Protein AF-A0A1S0TGG0-F1 (afdb_monomer_lite)

Foldseek 3Di:
DDDDPVPPDPPPVVVVCCVPPVQAFCPQVDPVCVVLCVLLVVLLVLLVVLLVVLVVVLCVPQVDPVSSVVCVVVDPPDLVVLSVVLVVLQVCCNTGHHSLCSSVCNVPVGCSSVVSVVVVLVVQPPPCDPVLVVDDDVCSSLVVQVVRDVVSVVVVCSVVVCVVVVVVCVVVVHSRD

Secondary structure (DSSP, 8-state):
----TT--S--HHHHHHHHHH---TTTT--GGGHHHHHHHHHHHHHHHHHHHHHHHHHHHHHSSHHHHHHHHHH-TT-SHHHHHHHHHHHHHHHHTS-HHHHHHHHHHH-THHHHHHHHHHHTT-TT--HHHHSS--SSHHHHHHHHH-HHHHHHHHHHHHHHHHHHHHHHTT-S--

pLDDT: mean 80.41, std 10.64, range [47.94, 95.25]

Organism: Loa loa (NCBI:txid7209)

Sequence (177 aa):
KGRSILYPIPSFYNHVQEKYWQVEPFGYWQLKKLPCFILATPAVFIVLYGSLFELTRLRTVHGSLFGVILGILQNASSTLPFMIHALVLTVLALMLYNVEVLTRILFSSSPFVYLVIAQYMDRRTPLVTLDDVQYPTFLPFFTNFSRSHWVHALLLCYLLGYFYIGTLLHANWLPFT

Structure (mmCIF, N/CA/C/O backbone):
data_AF-A0A1S0TGG0-F1
#
_entry.id   AF-A0A1S0TGG0-F1
#
loop_
_atom_site.group_PDB
_atom_site.id
_atom_site.type_symbol
_atom_site.label_atom_id
_atom_site.label_alt_id
_atom_site.label_comp_id
_atom_site.label_asym_id
_atom_site.label_entity_id
_atom_site.label_seq_id
_atom_site.pdbx_PDB_ins_code
_atom_site.Cartn_x
_atom_site.Cartn_y
_atom_site.Cartn_z
_atom_site.occupancy
_atom_site.B_iso_or_equiv
_atom_site.auth_seq_id
_atom_site.auth_comp_id
_atom_site.auth_asym_id
_atom_site.auth_atom_id
_atom_site.pdbx_PDB_model_num
ATOM 1 N N . LYS A 1 1 ? -11.821 16.466 34.477 1.00 47.94 1 LYS A N 1
ATOM 2 C CA . LYS A 1 1 ? -10.470 16.611 33.875 1.00 47.94 1 LYS A CA 1
ATOM 3 C C . LYS A 1 1 ? -10.529 17.797 32.909 1.00 47.94 1 LYS A C 1
ATOM 5 O O . LYS A 1 1 ? -11.495 17.878 32.165 1.00 47.94 1 LYS A O 1
ATOM 10 N N . GLY A 1 2 ? -9.636 18.772 33.098 1.00 51.41 2 GLY A N 1
ATOM 11 C CA . GLY A 1 2 ? -9.826 20.209 32.828 1.00 51.41 2 GLY A CA 1
ATOM 12 C C . GLY A 1 2 ? -10.179 20.640 31.401 1.00 51.41 2 GLY A C 1
ATOM 13 O O . GLY A 1 2 ? -9.710 20.059 30.427 1.00 51.41 2 GLY A O 1
ATOM 14 N N . ARG A 1 3 ? -10.983 21.709 31.311 1.00 51.41 3 ARG A N 1
ATOM 15 C CA . ARG A 1 3 ? -11.217 22.486 30.086 1.00 51.41 3 ARG A CA 1
ATOM 16 C C . ARG A 1 3 ? -9.900 23.146 29.665 1.00 51.41 3 ARG A C 1
ATOM 18 O O . ARG A 1 3 ? -9.413 24.035 30.355 1.00 51.41 3 ARG A O 1
ATOM 25 N N . SER A 1 4 ? -9.323 22.690 28.559 1.00 58.78 4 SER A N 1
ATOM 26 C CA . SER A 1 4 ? -8.251 23.397 27.854 1.00 58.78 4 SER A CA 1
ATOM 27 C C . SER A 1 4 ? -8.874 24.547 27.056 1.00 58.78 4 SER A C 1
ATOM 29 O O . SER A 1 4 ? -9.870 24.334 26.369 1.00 58.78 4 SER A O 1
ATOM 31 N N . ILE A 1 5 ? -8.292 25.748 27.133 1.00 59.81 5 ILE A N 1
ATOM 32 C CA . ILE A 1 5 ? -8.743 26.970 26.431 1.00 59.81 5 ILE A CA 1
ATOM 33 C C . ILE A 1 5 ? -8.872 26.766 24.903 1.00 59.81 5 ILE A C 1
ATOM 35 O O . ILE A 1 5 ? -9.626 27.478 24.250 1.00 59.81 5 ILE A O 1
ATOM 39 N N . LEU A 1 6 ? -8.202 25.755 24.340 1.00 62.47 6 LEU A N 1
ATOM 40 C CA . LEU A 1 6 ? -8.221 25.418 22.910 1.00 62.47 6 LEU A CA 1
ATOM 41 C C . LEU A 1 6 ? -9.390 24.511 22.476 1.00 62.47 6 LEU A C 1
ATOM 43 O O . LEU A 1 6 ? -9.618 24.364 21.279 1.00 62.47 6 LEU A O 1
ATOM 47 N N . TYR A 1 7 ? -10.139 23.911 23.410 1.00 59.06 7 TYR A N 1
ATOM 48 C CA . TYR A 1 7 ? -11.230 22.977 23.099 1.00 59.06 7 TYR A CA 1
ATOM 49 C C . TYR A 1 7 ? -12.518 23.377 23.840 1.00 59.06 7 TYR A C 1
ATOM 51 O O . TYR A 1 7 ? -12.777 22.883 24.940 1.00 59.06 7 TYR A O 1
ATOM 59 N N . PRO A 1 8 ? -13.345 24.270 23.258 1.00 63.69 8 PRO A N 1
ATOM 60 C CA . PRO A 1 8 ? -14.559 24.779 23.905 1.00 63.69 8 PRO A CA 1
ATOM 61 C C . PRO A 1 8 ? -15.648 23.710 24.103 1.00 63.69 8 PRO A C 1
ATOM 63 O O . PRO A 1 8 ? -16.553 23.898 24.916 1.00 63.69 8 PRO A O 1
ATOM 66 N N . ILE A 1 9 ? -15.552 22.572 23.408 1.00 65.62 9 ILE A N 1
ATOM 67 C CA . ILE A 1 9 ? -16.495 21.455 23.510 1.00 65.62 9 ILE A CA 1
ATOM 68 C C . ILE A 1 9 ? -15.845 20.329 24.334 1.00 65.62 9 ILE A C 1
ATOM 70 O O . ILE A 1 9 ? -14.727 19.917 24.014 1.00 65.62 9 ILE A O 1
ATOM 74 N N . PRO A 1 10 ? -16.504 19.801 25.386 1.00 67.19 10 PRO A N 1
ATOM 75 C CA . PRO A 1 10 ? -15.997 18.636 26.105 1.00 67.19 10 PRO A CA 1
ATOM 76 C C . PRO A 1 10 ? -15.84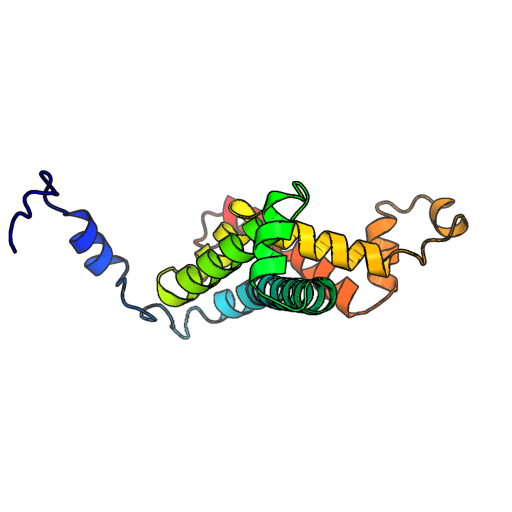2 17.441 25.151 1.00 67.19 10 PRO A C 1
ATOM 78 O O . PRO A 1 10 ? -16.791 17.048 24.474 1.00 67.19 10 PRO A O 1
ATOM 81 N N . SER A 1 11 ? -14.642 16.850 25.102 1.00 70.44 11 SER A N 1
ATOM 82 C CA . SER A 1 11 ? -14.369 15.657 24.289 1.00 70.44 11 SER A CA 1
ATOM 83 C C . SER A 1 11 ? -15.015 14.418 24.920 1.00 70.44 11 SER A C 1
ATOM 85 O O . SER A 1 11 ? -14.375 13.643 25.629 1.00 70.44 11 SER A O 1
ATOM 87 N N . PHE A 1 12 ? -16.312 14.233 24.669 1.00 77.94 12 PHE A N 1
ATOM 88 C CA . PHE A 1 12 ? -17.005 12.965 24.920 1.00 77.94 12 PHE A CA 1
ATOM 89 C C . PHE A 1 12 ? -16.458 11.850 24.025 1.00 77.94 12 PHE A C 1
ATOM 91 O O . PHE A 1 12 ? -16.471 10.682 24.406 1.00 77.94 12 PHE A O 1
ATOM 98 N N . TYR A 1 13 ? -15.941 12.225 22.853 1.00 75.19 13 TYR A N 1
ATOM 99 C CA . TYR A 1 13 ? -15.425 11.298 21.858 1.00 75.19 13 TYR A CA 1
ATOM 100 C C . TYR A 1 13 ? -14.263 10.462 22.399 1.00 75.19 13 TYR A C 1
ATOM 102 O O . TYR A 1 13 ? -14.308 9.246 22.266 1.00 75.19 13 TYR A O 1
ATOM 110 N N . ASN A 1 14 ? -13.313 11.062 23.128 1.00 75.19 14 ASN A N 1
ATOM 111 C CA . ASN A 1 14 ? -12.211 10.311 23.743 1.00 75.19 14 ASN A CA 1
ATOM 112 C C . ASN A 1 14 ? -12.710 9.226 24.711 1.00 75.19 14 ASN A C 1
ATOM 114 O O . ASN A 1 14 ? -12.190 8.116 24.707 1.00 75.19 14 ASN A O 1
ATOM 118 N N . HIS A 1 15 ? -13.741 9.519 25.511 1.00 80.62 15 HIS A N 1
ATOM 119 C CA . HIS A 1 15 ? -14.296 8.549 26.460 1.00 80.62 15 HIS A CA 1
ATOM 120 C C . HIS A 1 15 ? -15.026 7.397 25.753 1.00 80.62 15 HIS A C 1
ATOM 122 O O . HIS A 1 15 ? -14.901 6.239 26.144 1.00 80.62 15 HIS A O 1
ATOM 128 N N . VAL A 1 16 ? -15.773 7.704 24.689 1.00 80.69 16 VAL A N 1
ATOM 129 C CA . VAL A 1 16 ? -16.453 6.699 23.859 1.00 80.69 16 VAL A CA 1
ATOM 130 C C . VAL A 1 16 ? -15.427 5.835 23.114 1.00 80.69 16 VAL A C 1
ATOM 132 O O . VAL A 1 16 ? -15.561 4.614 23.076 1.00 80.69 16 VAL A O 1
ATOM 135 N N . GLN A 1 17 ? -14.377 6.454 22.575 1.00 76.25 17 GLN A N 1
ATOM 136 C CA . GLN A 1 17 ? -13.258 5.779 21.925 1.00 76.25 17 GLN A CA 1
ATOM 137 C C . GLN A 1 17 ? -12.528 4.831 22.878 1.00 76.25 17 GLN A C 1
ATOM 139 O O . GLN A 1 17 ? -12.323 3.669 22.548 1.00 76.25 17 GLN A O 1
ATOM 144 N N . GLU A 1 18 ? -12.183 5.283 24.078 1.00 76.75 18 GLU A N 1
ATOM 145 C CA . GLU A 1 18 ? -11.535 4.438 25.083 1.00 76.75 18 GLU A CA 1
ATOM 146 C C . GLU A 1 18 ? -12.433 3.256 25.482 1.00 76.75 18 GLU A C 1
ATOM 148 O O . GLU A 1 18 ? -11.982 2.112 25.492 1.00 76.75 18 GLU A O 1
ATOM 153 N N . LYS A 1 19 ? -13.728 3.511 25.716 1.00 78.69 19 LYS A N 1
ATOM 154 C CA . LYS A 1 19 ? -14.686 2.498 26.180 1.00 78.69 19 LYS A CA 1
ATOM 155 C C . LYS A 1 19 ? -14.988 1.403 25.154 1.00 78.69 19 LYS A C 1
ATOM 157 O O . LYS A 1 19 ? -15.089 0.242 25.537 1.00 78.69 19 LYS A O 1
ATOM 162 N N . TYR A 1 20 ? -15.200 1.763 23.889 1.00 71.69 20 TYR A N 1
ATOM 163 C CA . TYR A 1 20 ? -15.631 0.808 22.856 1.00 71.69 20 TYR A CA 1
ATOM 164 C C . TYR A 1 20 ? -14.504 0.352 21.943 1.00 71.69 20 TYR A C 1
ATOM 166 O O . TYR A 1 20 ? -14.544 -0.767 21.438 1.00 71.69 20 TYR A O 1
ATOM 174 N N . TRP A 1 21 ? -13.515 1.213 21.723 1.00 66.94 21 TRP A N 1
ATOM 175 C CA . TRP A 1 21 ? -12.424 0.930 20.809 1.00 66.94 21 TRP A CA 1
ATOM 176 C C . TRP A 1 21 ? -11.122 0.591 21.527 1.00 66.94 21 TRP A C 1
ATOM 178 O O . TRP A 1 21 ? -10.308 -0.048 20.895 1.00 66.94 21 TRP A O 1
ATOM 188 N N . GLN A 1 22 ? -10.916 0.893 22.816 1.00 67.62 22 GLN A N 1
ATOM 189 C CA . GLN A 1 22 ? -9.630 0.635 23.490 1.00 67.62 22 GLN A CA 1
ATOM 190 C C . GLN A 1 22 ? -8.445 1.128 22.642 1.00 67.62 22 GLN A C 1
ATOM 192 O O . GLN A 1 22 ? -7.601 0.348 22.204 1.00 67.62 22 GLN A O 1
ATOM 197 N N . VAL A 1 23 ? -8.429 2.434 22.349 1.00 68.75 23 VAL A N 1
ATOM 198 C CA . VAL A 1 23 ? -7.441 3.088 21.469 1.00 68.75 23 VAL A CA 1
ATOM 199 C C . VAL A 1 23 ? -6.076 3.203 22.155 1.00 68.75 23 VAL A C 1
ATOM 201 O O . VAL A 1 23 ? -5.539 4.287 22.361 1.00 68.75 23 VAL A O 1
ATOM 204 N N . GLU A 1 24 ? -5.526 2.066 22.547 1.00 74.75 24 GLU A N 1
ATOM 205 C CA . GLU A 1 24 ? -4.181 1.914 23.066 1.00 74.75 24 GLU A CA 1
ATOM 206 C C . GLU A 1 24 ? -3.271 1.455 21.923 1.00 74.75 24 GLU A C 1
ATOM 208 O O . GLU A 1 24 ? -3.691 0.641 21.089 1.00 74.75 24 GLU A O 1
ATOM 213 N N . PRO A 1 25 ? -2.018 1.936 21.862 1.00 72.38 25 PRO A N 1
ATOM 214 C CA . PRO A 1 25 ? -1.042 1.398 20.929 1.00 72.38 25 PRO A CA 1
ATOM 215 C C . PRO A 1 25 ? -0.962 -0.123 21.100 1.00 72.38 25 PRO A C 1
ATOM 217 O O . PRO A 1 25 ? -0.679 -0.606 22.192 1.00 72.38 25 PRO A O 1
ATOM 220 N N . PHE A 1 26 ? -1.221 -0.869 20.025 1.00 75.12 26 PHE A N 1
ATOM 221 C CA . PHE A 1 26 ? -1.248 -2.341 19.997 1.00 75.12 26 PHE A CA 1
ATOM 222 C C . PHE A 1 26 ? -2.398 -3.041 20.748 1.00 75.12 26 PHE A C 1
ATOM 224 O O . PHE A 1 26 ? -2.463 -4.271 20.703 1.00 75.12 26 PHE A O 1
ATOM 231 N N . GLY A 1 27 ? -3.363 -2.322 21.335 1.00 71.12 27 GLY A N 1
ATOM 232 C CA . GLY A 1 27 ? -4.507 -2.931 22.046 1.00 71.12 27 GLY A CA 1
ATOM 233 C C . GLY A 1 27 ? -5.356 -3.885 21.184 1.00 71.12 27 GLY A C 1
ATOM 234 O O . GLY A 1 27 ? -6.051 -4.771 21.683 1.00 71.12 27 GLY A O 1
ATOM 235 N N . TYR A 1 28 ? -5.242 -3.763 19.860 1.00 73.50 28 TYR A N 1
ATOM 236 C CA . TYR A 1 28 ? -5.980 -4.548 18.871 1.00 73.50 28 TYR A CA 1
ATOM 237 C C . TYR A 1 28 ? -5.277 -5.827 18.396 1.00 73.50 28 TYR A C 1
ATOM 239 O O . TYR A 1 28 ? -5.862 -6.572 17.602 1.00 73.50 28 TYR A O 1
ATOM 247 N N . TRP A 1 29 ? -4.052 -6.102 18.854 1.00 76.56 29 TRP A N 1
ATOM 248 C CA . TRP A 1 29 ? -3.289 -7.304 18.500 1.00 76.56 29 TRP A CA 1
ATOM 249 C C . TRP A 1 29 ? -3.834 -8.522 19.253 1.00 76.56 29 TRP A C 1
ATOM 251 O O . TRP A 1 29 ? -3.248 -9.032 20.203 1.00 76.56 29 TRP A O 1
ATOM 261 N N . GLN A 1 30 ? -5.011 -8.978 18.833 1.00 80.19 30 GLN A N 1
ATOM 262 C CA . GLN A 1 30 ? -5.696 -10.134 19.400 1.00 80.19 30 GLN A CA 1
ATOM 263 C C . GLN A 1 30 ? -5.609 -11.327 18.447 1.00 80.19 30 GLN A C 1
ATOM 265 O O . GLN A 1 30 ? -5.842 -11.189 17.247 1.00 80.19 30 GLN A O 1
ATOM 270 N N . LEU A 1 31 ? -5.391 -12.530 18.988 1.00 79.88 31 LEU A N 1
ATOM 271 C CA . LEU A 1 31 ? -5.340 -13.773 18.200 1.00 79.88 31 LEU A CA 1
ATOM 272 C C . LEU A 1 31 ? -6.640 -14.052 17.428 1.00 79.88 31 LEU A C 1
ATOM 274 O O . LEU A 1 31 ? -6.614 -14.663 16.366 1.00 79.88 31 LEU A O 1
ATOM 278 N N . LYS A 1 32 ? -7.781 -13.547 17.912 1.00 80.12 32 LYS A N 1
ATOM 279 C CA . LYS A 1 32 ? -9.073 -13.647 17.212 1.00 80.12 32 LYS A CA 1
ATOM 280 C C . LYS A 1 32 ? -9.077 -12.919 15.859 1.00 80.12 32 LYS A C 1
ATOM 282 O O . LYS A 1 32 ? -9.819 -13.312 14.969 1.00 80.12 32 LYS A O 1
ATOM 287 N N . LYS A 1 33 ? -8.236 -11.889 15.694 1.00 79.88 33 LYS A N 1
ATOM 288 C CA . LYS A 1 33 ? -8.107 -11.073 14.472 1.00 79.88 33 LYS A CA 1
ATOM 289 C C . LYS A 1 33 ? -7.004 -11.566 13.533 1.00 79.88 33 LYS A C 1
ATOM 291 O O . LYS A 1 33 ? -6.704 -10.910 12.538 1.00 79.88 33 LYS A O 1
ATOM 296 N N . LEU A 1 34 ? -6.409 -12.727 13.815 1.00 84.12 34 LEU A N 1
ATOM 297 C CA . LEU A 1 34 ? -5.352 -13.318 12.994 1.00 84.12 34 LEU A CA 1
ATOM 298 C C . LEU A 1 34 ? -5.737 -13.476 11.505 1.00 84.12 34 LEU A C 1
ATOM 300 O O . LEU A 1 34 ? -4.903 -13.143 10.663 1.00 84.12 34 LEU A O 1
ATOM 304 N N . PRO A 1 35 ? -6.979 -13.863 11.138 1.00 84.25 35 PRO A N 1
ATOM 305 C CA . PRO A 1 35 ? -7.390 -13.898 9.732 1.00 84.25 35 PRO A CA 1
ATOM 306 C C . PRO A 1 35 ? -7.266 -12.536 9.032 1.00 84.25 35 PRO A C 1
ATOM 308 O O . PRO A 1 35 ? -6.804 -12.458 7.895 1.00 84.25 35 PRO A O 1
ATOM 311 N N . CYS A 1 36 ? -7.608 -11.448 9.728 1.00 83.75 36 CYS A N 1
ATOM 312 C CA . CYS A 1 36 ? -7.508 -10.087 9.204 1.00 83.75 36 CYS A CA 1
ATOM 313 C C . CYS A 1 36 ? -6.046 -9.673 8.990 1.00 83.75 36 CYS A C 1
ATOM 315 O O . CYS A 1 36 ? -5.725 -9.048 7.984 1.00 83.75 36 CYS A O 1
ATOM 317 N N . PHE A 1 37 ? -5.143 -10.061 9.898 1.00 86.69 37 PHE A N 1
ATOM 318 C CA . PHE A 1 37 ? -3.706 -9.826 9.730 1.00 86.69 37 PHE A CA 1
ATOM 319 C C . PHE A 1 37 ? -3.142 -10.555 8.512 1.00 86.69 37 PHE A C 1
ATOM 321 O O . PHE A 1 37 ? -2.400 -9.952 7.736 1.00 86.69 37 PHE A O 1
ATOM 328 N N . ILE A 1 38 ? -3.527 -11.817 8.300 1.00 88.31 38 ILE A N 1
ATOM 329 C CA . ILE A 1 38 ? -3.095 -12.590 7.126 1.00 88.31 38 ILE A CA 1
ATOM 330 C C . ILE A 1 38 ? -3.541 -11.888 5.843 1.00 88.31 38 ILE A C 1
ATOM 332 O O . ILE A 1 38 ? -2.741 -11.723 4.923 1.00 88.31 38 ILE A O 1
ATOM 336 N N . LEU A 1 39 ? -4.783 -11.408 5.801 1.00 85.56 39 LEU A N 1
ATOM 337 C CA . LEU A 1 39 ? -5.304 -10.704 4.635 1.00 85.56 39 LEU A CA 1
ATOM 338 C C . LEU A 1 39 ? -4.659 -9.327 4.418 1.00 85.56 39 LEU A C 1
ATOM 340 O O . LEU A 1 39 ? -4.456 -8.915 3.281 1.00 85.56 39 LEU A O 1
ATOM 344 N N . ALA A 1 40 ? -4.320 -8.618 5.492 1.00 89.06 40 ALA A N 1
ATOM 345 C CA . ALA A 1 40 ? -3.655 -7.321 5.425 1.00 89.06 40 ALA A CA 1
ATOM 346 C C . ALA A 1 40 ? -2.178 -7.412 5.014 1.00 89.06 40 ALA A C 1
ATOM 348 O O . ALA A 1 40 ? -1.618 -6.453 4.477 1.00 89.06 40 ALA A O 1
ATOM 349 N N . THR A 1 41 ? -1.545 -8.562 5.250 1.00 90.31 41 THR A N 1
ATOM 350 C CA . THR A 1 41 ? -0.103 -8.756 5.057 1.00 90.31 41 THR A CA 1
ATOM 351 C C . THR A 1 41 ? 0.364 -8.441 3.628 1.00 90.31 41 THR A C 1
ATOM 353 O O . THR A 1 41 ? 1.316 -7.670 3.497 1.00 90.31 41 THR A O 1
ATOM 356 N N . PRO A 1 42 ? -0.279 -8.930 2.545 1.00 91.44 42 PRO A N 1
ATOM 357 C CA . PRO A 1 42 ? 0.134 -8.603 1.180 1.00 91.44 42 PRO A CA 1
ATOM 358 C C . PRO A 1 42 ? 0.073 -7.103 0.872 1.00 91.44 42 PRO A C 1
ATOM 360 O O . PRO A 1 42 ? 0.980 -6.581 0.231 1.00 91.44 42 PRO A O 1
ATOM 363 N N . ALA A 1 43 ? -0.943 -6.387 1.363 1.00 91.69 43 ALA A N 1
ATOM 364 C CA . ALA A 1 43 ? -1.054 -4.941 1.164 1.00 91.69 43 ALA A CA 1
ATOM 365 C C . ALA A 1 43 ? 0.095 -4.183 1.846 1.00 91.69 43 ALA A C 1
ATOM 367 O O . ALA A 1 43 ? 0.751 -3.351 1.215 1.00 91.69 43 ALA A O 1
ATOM 368 N N . VAL A 1 44 ? 0.385 -4.517 3.109 1.00 93.25 44 VAL A N 1
ATOM 369 C CA . VAL A 1 44 ? 1.522 -3.948 3.852 1.00 93.25 44 VAL A CA 1
ATOM 370 C C . VAL A 1 44 ? 2.837 -4.276 3.145 1.00 93.25 44 VAL A C 1
ATOM 372 O O . 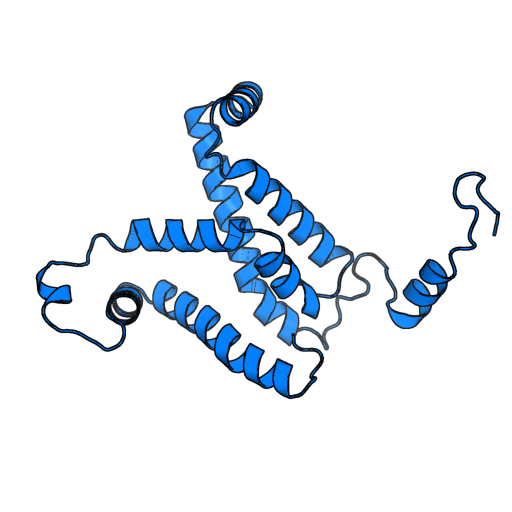VAL A 1 44 ? 3.676 -3.397 2.957 1.00 93.25 44 VAL A O 1
ATOM 375 N N . PHE A 1 45 ? 3.001 -5.518 2.689 1.00 94.12 45 PHE A N 1
ATOM 376 C CA . PHE A 1 45 ? 4.187 -5.951 1.958 1.00 94.12 45 PHE A CA 1
ATOM 377 C C . PHE A 1 45 ? 4.395 -5.158 0.663 1.00 94.12 45 PHE A C 1
ATOM 379 O O . PHE A 1 45 ? 5.515 -4.729 0.400 1.00 94.12 45 PHE A O 1
ATOM 386 N N . ILE A 1 46 ? 3.339 -4.903 -0.116 1.00 93.81 46 ILE A N 1
ATOM 387 C CA . ILE A 1 46 ? 3.420 -4.096 -1.344 1.00 93.81 46 ILE A CA 1
ATOM 388 C C . ILE A 1 46 ? 3.899 -2.675 -1.025 1.00 93.81 46 ILE A C 1
ATOM 390 O O . ILE A 1 46 ? 4.792 -2.170 -1.706 1.00 93.81 46 ILE A O 1
ATOM 394 N N . VAL A 1 47 ? 3.366 -2.045 0.029 1.00 94.75 47 VAL A N 1
ATOM 395 C CA . VAL A 1 47 ? 3.802 -0.703 0.452 1.00 94.75 47 VAL A CA 1
ATOM 396 C C . VAL A 1 47 ? 5.270 -0.709 0.872 1.00 94.75 47 VAL A C 1
ATOM 398 O O . VAL A 1 47 ? 6.030 0.155 0.433 1.00 94.75 47 VAL A O 1
ATOM 401 N N . LEU A 1 48 ? 5.696 -1.678 1.685 1.00 95.25 48 LEU A N 1
ATOM 402 C CA . LEU A 1 48 ? 7.086 -1.786 2.137 1.00 95.25 48 LEU A CA 1
ATOM 403 C C . LEU A 1 48 ? 8.042 -2.047 0.967 1.00 95.25 48 LEU A C 1
ATOM 405 O O . LEU A 1 48 ? 9.034 -1.336 0.818 1.00 95.25 48 LEU A O 1
ATOM 409 N N . TYR A 1 49 ? 7.724 -3.015 0.106 1.00 94.44 49 TYR A N 1
ATOM 410 C CA . TYR A 1 49 ? 8.514 -3.343 -1.079 1.00 94.44 49 TYR A CA 1
ATOM 411 C C . TYR A 1 49 ? 8.633 -2.146 -2.026 1.00 94.44 49 TYR A C 1
ATOM 413 O O . TYR A 1 49 ? 9.741 -1.779 -2.417 1.00 94.44 49 TYR A O 1
ATOM 421 N N . GLY A 1 50 ? 7.507 -1.505 -2.348 1.00 92.88 50 GLY A N 1
ATOM 422 C CA . GLY A 1 50 ? 7.476 -0.313 -3.187 1.00 92.88 50 GLY A CA 1
ATOM 423 C C . GLY A 1 50 ? 8.296 0.825 -2.591 1.00 92.88 50 GLY A C 1
ATOM 424 O O . GLY A 1 50 ? 9.078 1.454 -3.294 1.00 92.88 50 GLY A O 1
ATOM 425 N N . SER A 1 51 ? 8.193 1.044 -1.280 1.00 92.56 51 SER A N 1
ATOM 426 C CA . SER A 1 51 ? 8.941 2.102 -0.593 1.00 92.56 51 SER A CA 1
ATOM 427 C C . SER A 1 51 ? 10.448 1.853 -0.603 1.00 92.56 51 SER A C 1
ATOM 429 O O . SER A 1 51 ? 11.224 2.768 -0.866 1.00 92.56 51 SER A O 1
ATOM 431 N N . LEU A 1 52 ? 10.882 0.613 -0.361 1.00 92.56 52 LEU A N 1
ATOM 432 C CA . LEU A 1 52 ? 12.294 0.231 -0.447 1.00 92.56 52 LEU A CA 1
ATOM 433 C C . LEU A 1 52 ? 12.819 0.364 -1.880 1.00 92.56 52 LEU A C 1
ATOM 435 O O . LEU A 1 52 ? 13.906 0.901 -2.099 1.00 92.56 52 LEU A O 1
ATOM 439 N N . PHE A 1 53 ? 12.039 -0.084 -2.863 1.00 91.44 53 PHE A N 1
ATOM 440 C CA . PHE A 1 53 ? 12.389 0.037 -4.273 1.00 91.44 53 PHE A CA 1
ATOM 441 C C . PHE A 1 53 ? 12.567 1.511 -4.680 1.00 91.44 53 PHE A C 1
ATOM 443 O O . PHE A 1 53 ? 13.576 1.889 -5.273 1.00 91.44 53 PHE A O 1
ATOM 450 N N . GLU A 1 54 ? 11.626 2.369 -4.302 1.00 88.81 54 GLU A N 1
ATOM 451 C CA . GLU A 1 54 ? 11.676 3.802 -4.583 1.00 88.81 54 GLU A CA 1
ATOM 452 C C . GLU A 1 54 ? 12.847 4.485 -3.865 1.00 88.81 54 GLU A C 1
ATOM 454 O O . GLU A 1 54 ? 13.600 5.241 -4.480 1.00 88.81 54 GLU A O 1
ATOM 459 N N . LEU A 1 55 ? 13.073 4.160 -2.590 1.00 87.38 55 LEU A N 1
ATOM 460 C CA . LEU A 1 55 ? 14.175 4.712 -1.805 1.00 87.38 55 LEU A CA 1
ATOM 461 C C . LEU A 1 55 ? 15.545 4.319 -2.369 1.00 87.38 55 LEU A C 1
ATOM 463 O O . LEU A 1 55 ? 16.440 5.161 -2.451 1.00 87.38 55 LEU A O 1
ATOM 467 N N . THR A 1 56 ? 15.717 3.058 -2.773 1.00 87.88 56 THR A N 1
ATOM 468 C CA . THR A 1 56 ? 16.964 2.599 -3.406 1.00 87.88 56 THR A CA 1
ATOM 469 C C . THR A 1 56 ? 17.203 3.313 -4.732 1.00 87.88 56 THR A C 1
ATOM 471 O O . THR A 1 56 ? 18.296 3.840 -4.933 1.00 87.88 56 THR A O 1
ATOM 474 N N . ARG A 1 57 ? 16.172 3.451 -5.579 1.00 85.12 57 ARG A N 1
ATOM 475 C CA . ARG A 1 57 ? 16.250 4.207 -6.840 1.00 85.12 57 ARG A CA 1
ATOM 476 C C . ARG A 1 57 ? 16.700 5.649 -6.609 1.00 85.12 57 ARG A C 1
ATOM 478 O O . ARG A 1 57 ? 17.593 6.143 -7.290 1.00 85.12 57 ARG A O 1
ATOM 485 N N . LEU A 1 58 ? 16.101 6.328 -5.637 1.00 83.75 58 LEU A N 1
ATOM 486 C CA . LEU A 1 58 ? 16.409 7.727 -5.337 1.00 83.75 58 LEU A CA 1
ATOM 487 C C . LEU A 1 58 ? 17.804 7.908 -4.752 1.00 83.75 58 LEU A C 1
ATOM 489 O O . LEU A 1 58 ? 18.493 8.860 -5.119 1.00 83.75 58 LEU A O 1
ATOM 493 N N . ARG A 1 59 ? 18.230 6.986 -3.880 1.00 82.31 59 ARG A N 1
ATOM 494 C CA . ARG A 1 59 ? 19.584 6.971 -3.322 1.00 82.31 59 ARG A CA 1
ATOM 495 C C . ARG A 1 59 ? 20.630 6.823 -4.426 1.00 82.31 59 ARG A C 1
ATOM 497 O O . ARG A 1 59 ? 21.622 7.541 -4.388 1.00 82.31 59 ARG A O 1
ATOM 504 N N . THR A 1 60 ? 20.394 5.954 -5.410 1.00 83.94 60 THR A N 1
ATOM 505 C CA . THR A 1 60 ? 21.299 5.774 -6.555 1.00 83.94 60 THR A CA 1
ATOM 506 C C . THR A 1 60 ? 21.379 7.019 -7.439 1.00 83.94 60 THR A C 1
ATOM 508 O O . THR A 1 60 ? 22.464 7.351 -7.899 1.00 83.94 60 THR A O 1
ATOM 511 N N . VAL A 1 61 ? 20.263 7.721 -7.667 1.00 81.81 61 VAL A N 1
ATOM 512 C CA . VAL A 1 61 ? 20.233 8.889 -8.569 1.00 81.81 61 VAL A CA 1
ATOM 513 C C . VAL A 1 61 ? 20.783 10.157 -7.913 1.00 81.81 61 VAL A C 1
ATOM 515 O O . VAL A 1 61 ? 21.546 10.881 -8.540 1.00 81.81 61 VAL A O 1
ATOM 518 N N . HIS A 1 62 ? 20.395 10.452 -6.670 1.00 79.81 62 HIS A N 1
ATOM 519 C CA . HIS A 1 62 ? 20.671 11.760 -6.061 1.00 79.81 62 HIS A CA 1
ATOM 520 C C . HIS A 1 62 ? 21.788 11.736 -5.012 1.00 79.81 62 HIS A C 1
ATOM 522 O O . HIS A 1 62 ? 22.286 12.805 -4.662 1.00 79.81 62 HIS A O 1
ATOM 528 N N . GLY A 1 63 ? 22.179 10.565 -4.486 1.00 76.12 63 GLY A N 1
ATOM 529 C CA . GLY A 1 63 ? 23.284 10.374 -3.527 1.00 76.12 63 GLY A CA 1
ATOM 530 C C . GLY A 1 63 ? 23.124 11.041 -2.147 1.00 76.12 63 GLY A C 1
ATOM 531 O O . GLY A 1 63 ? 23.680 10.563 -1.163 1.00 76.12 63 GLY A O 1
ATOM 532 N N . SER A 1 64 ? 22.333 12.111 -2.046 1.00 81.62 64 SER A N 1
ATOM 533 C CA . SER A 1 64 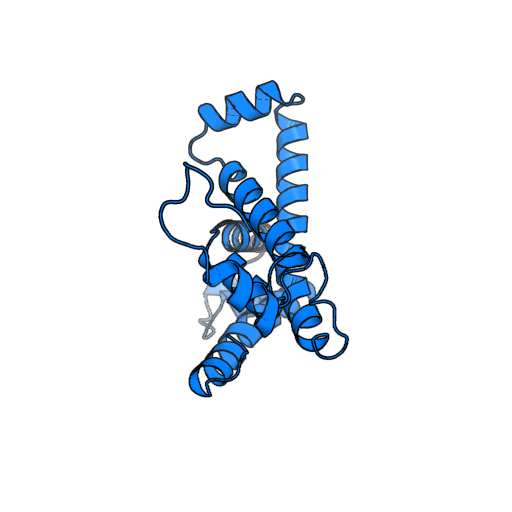? 22.117 12.953 -0.870 1.00 81.62 64 SER A CA 1
ATOM 534 C C . SER A 1 64 ? 20.633 13.292 -0.702 1.00 81.62 64 SER A C 1
ATOM 536 O O . SER A 1 64 ? 19.898 13.446 -1.680 1.00 81.62 64 SER A O 1
ATOM 538 N N . LEU A 1 65 ? 20.200 13.464 0.552 1.00 76.69 65 LEU A N 1
ATOM 539 C CA . LEU A 1 65 ? 18.827 13.850 0.906 1.00 76.69 65 LEU A CA 1
ATOM 540 C C . LEU A 1 65 ? 18.428 15.201 0.300 1.00 76.69 65 LEU A C 1
ATOM 542 O O . LEU A 1 65 ? 17.288 15.367 -0.129 1.00 76.69 65 LEU A O 1
ATOM 546 N N . PHE A 1 66 ? 19.369 16.146 0.211 1.00 79.25 66 PHE A N 1
ATOM 547 C CA . PHE A 1 66 ? 19.117 17.453 -0.398 1.00 79.25 66 PHE A CA 1
ATOM 548 C C . PHE A 1 66 ? 18.802 17.331 -1.895 1.00 79.25 66 PHE A C 1
ATOM 550 O O . PHE A 1 66 ? 17.867 17.962 -2.384 1.00 79.25 66 PHE A O 1
ATOM 557 N N . GLY A 1 67 ? 19.522 16.452 -2.601 1.00 79.00 67 GLY A N 1
ATOM 558 C CA . GLY A 1 67 ? 19.259 16.157 -4.009 1.00 79.00 67 GLY A CA 1
ATOM 559 C C . GLY A 1 67 ? 17.877 15.538 -4.222 1.00 79.00 67 GLY A C 1
ATOM 560 O O . GLY A 1 67 ? 17.190 15.906 -5.167 1.00 79.00 67 GLY A O 1
ATOM 561 N N . VAL A 1 68 ? 17.425 14.670 -3.310 1.00 78.88 68 VAL A N 1
ATOM 562 C CA . VAL A 1 68 ? 16.071 14.094 -3.366 1.00 78.88 68 VAL A CA 1
ATOM 563 C C . VAL A 1 68 ? 15.002 15.174 -3.197 1.00 78.88 68 VAL A C 1
ATOM 565 O O . VAL A 1 68 ? 14.059 15.210 -3.981 1.00 78.88 68 VAL A O 1
ATOM 568 N N . ILE A 1 69 ? 15.144 16.071 -2.216 1.00 80.00 69 ILE A N 1
ATOM 569 C CA . ILE A 1 69 ? 14.165 17.146 -1.971 1.00 80.00 69 ILE A CA 1
ATOM 570 C C . ILE A 1 69 ? 14.083 18.096 -3.171 1.00 80.00 69 ILE A C 1
ATOM 572 O O . ILE A 1 69 ? 12.985 18.428 -3.618 1.00 80.00 69 ILE A O 1
ATOM 576 N N . LEU A 1 70 ? 15.229 18.487 -3.731 1.00 79.38 70 LEU A N 1
ATOM 577 C CA . LEU A 1 70 ? 15.267 19.328 -4.925 1.00 79.38 70 LEU A CA 1
ATOM 578 C C . LEU A 1 70 ? 14.652 18.614 -6.140 1.00 79.38 70 LEU A C 1
ATOM 580 O O . LEU A 1 70 ? 13.865 19.214 -6.869 1.00 79.38 70 LEU A O 1
ATOM 584 N N . GLY A 1 71 ? 14.939 17.319 -6.306 1.00 77.75 71 GLY A N 1
ATOM 585 C CA . GLY A 1 71 ? 14.365 16.483 -7.358 1.00 77.75 71 GLY A CA 1
ATOM 586 C C . GLY A 1 71 ? 12.846 16.317 -7.251 1.00 77.75 71 GLY A C 1
ATOM 587 O O . GLY A 1 71 ? 12.172 16.298 -8.277 1.00 77.75 71 GLY A O 1
ATOM 588 N N . ILE A 1 72 ? 12.279 16.263 -6.037 1.00 79.81 72 ILE A N 1
ATOM 589 C CA . ILE A 1 72 ? 10.817 16.293 -5.824 1.00 79.81 72 ILE A CA 1
ATOM 590 C C . ILE A 1 72 ? 10.235 17.619 -6.317 1.00 79.81 72 ILE A C 1
ATOM 592 O O . ILE A 1 72 ? 9.214 17.623 -6.997 1.00 79.81 72 ILE A O 1
ATOM 596 N N . LEU A 1 73 ? 10.877 18.737 -5.966 1.00 76.81 73 LEU A N 1
ATOM 597 C CA . LEU A 1 73 ? 10.383 20.073 -6.302 1.00 76.81 73 LEU A CA 1
ATOM 598 C C . LEU A 1 73 ? 10.437 20.344 -7.812 1.00 76.81 73 LEU A C 1
ATOM 600 O O . LEU A 1 73 ? 9.586 21.046 -8.350 1.00 76.81 73 LEU A O 1
ATOM 604 N N . GLN A 1 74 ? 11.440 19.783 -8.487 1.00 78.50 74 GLN A N 1
ATOM 605 C CA . GLN A 1 74 ? 11.630 19.918 -9.929 1.00 78.50 74 GLN A CA 1
ATOM 606 C C . GLN A 1 74 ? 10.786 18.926 -10.736 1.00 78.50 74 GLN A C 1
ATOM 608 O O . GLN A 1 74 ? 10.413 19.233 -11.867 1.00 78.50 74 GLN A O 1
ATOM 613 N N . ASN A 1 75 ? 10.478 17.749 -10.183 1.00 77.44 75 ASN A N 1
ATOM 614 C CA . ASN A 1 75 ? 9.777 16.695 -10.904 1.00 77.44 75 ASN A CA 1
ATOM 615 C C . ASN A 1 75 ? 8.356 16.462 -10.367 1.00 77.44 75 ASN A C 1
ATOM 617 O O . ASN A 1 75 ? 8.136 15.757 -9.377 1.00 77.44 75 ASN A O 1
ATOM 621 N N . ALA A 1 76 ? 7.375 17.003 -11.093 1.00 72.31 76 ALA A N 1
ATOM 622 C CA . ALA A 1 76 ? 5.952 16.853 -10.790 1.00 72.31 76 ALA A CA 1
ATOM 623 C C . ALA A 1 76 ? 5.458 15.394 -10.861 1.00 72.31 76 ALA A C 1
ATOM 625 O O . ALA A 1 76 ? 4.442 15.067 -10.253 1.00 72.31 76 ALA A O 1
ATOM 626 N N . SER A 1 77 ? 6.172 14.495 -11.553 1.00 75.25 77 SER A N 1
ATOM 627 C CA . SER A 1 77 ? 5.811 13.074 -11.647 1.00 75.25 77 SER A CA 1
ATOM 628 C C . SER A 1 77 ? 6.417 12.215 -10.528 1.00 75.25 77 SER A C 1
ATOM 630 O O . SER A 1 77 ? 6.533 10.995 -10.675 1.00 75.25 77 SER A O 1
ATOM 632 N N . SER A 1 78 ? 6.874 12.824 -9.429 1.00 80.69 78 SER A N 1
ATOM 633 C CA . SER A 1 78 ? 7.494 12.079 -8.334 1.00 80.69 78 SER A CA 1
ATOM 634 C C . SER A 1 78 ? 6.462 11.240 -7.566 1.00 80.69 78 SER A C 1
ATOM 636 O O . SER A 1 78 ? 5.439 11.717 -7.084 1.00 80.69 78 SER A O 1
ATOM 638 N N . THR A 1 79 ? 6.756 9.952 -7.410 1.00 86.00 79 THR A N 1
ATOM 639 C CA . THR A 1 79 ? 5.964 8.978 -6.635 1.00 86.00 79 THR A CA 1
ATOM 640 C C . THR A 1 79 ? 6.173 9.097 -5.120 1.00 86.00 79 THR A C 1
ATOM 642 O O . THR A 1 79 ? 5.502 8.435 -4.327 1.00 86.00 79 THR A O 1
ATOM 645 N N . LEU A 1 80 ? 7.102 9.961 -4.711 1.00 87.44 80 LEU A N 1
ATOM 646 C CA . LEU A 1 80 ? 7.575 10.138 -3.342 1.00 87.44 80 LEU A CA 1
ATOM 647 C C . LEU A 1 80 ? 6.529 10.649 -2.345 1.00 87.44 80 LEU A C 1
ATOM 649 O O . LEU A 1 80 ? 6.439 10.068 -1.261 1.00 87.44 80 LEU A O 1
ATOM 653 N N . PRO A 1 81 ? 5.722 11.684 -2.656 1.00 89.69 81 PRO A N 1
ATOM 654 C CA . PRO A 1 81 ? 4.698 12.153 -1.724 1.00 89.69 81 PRO A CA 1
ATOM 655 C C . PRO A 1 81 ? 3.699 11.042 -1.379 1.00 89.69 81 PRO A C 1
ATOM 657 O O . PRO A 1 81 ? 3.348 10.852 -0.215 1.00 89.69 81 PRO A O 1
ATOM 660 N N . PHE A 1 82 ? 3.314 10.244 -2.380 1.00 91.62 82 PHE A N 1
ATOM 661 C CA . PHE A 1 82 ? 2.406 9.111 -2.203 1.00 91.62 82 PHE A CA 1
ATOM 662 C C . PHE A 1 82 ? 3.034 7.985 -1.378 1.00 91.62 82 PHE A C 1
ATOM 664 O O . PHE A 1 82 ? 2.348 7.392 -0.546 1.00 91.62 82 PHE A O 1
ATOM 671 N N . MET A 1 83 ? 4.335 7.727 -1.560 1.00 93.00 83 MET A N 1
ATOM 672 C CA . MET A 1 83 ? 5.099 6.775 -0.746 1.00 93.00 83 MET A CA 1
ATOM 673 C C . MET A 1 83 ? 5.098 7.181 0.732 1.00 93.00 83 MET A C 1
ATOM 675 O O . MET A 1 83 ? 4.750 6.374 1.591 1.00 93.00 83 MET A O 1
ATOM 679 N N . ILE A 1 84 ? 5.450 8.436 1.033 1.00 92.06 84 ILE A N 1
ATOM 680 C CA . ILE A 1 84 ? 5.493 8.949 2.412 1.00 92.06 84 ILE A CA 1
ATOM 681 C C . ILE A 1 84 ? 4.099 8.878 3.039 1.00 92.06 84 ILE A C 1
ATOM 683 O O . ILE A 1 84 ? 3.951 8.378 4.154 1.00 92.06 84 ILE A O 1
ATOM 687 N N . HIS A 1 85 ? 3.071 9.314 2.308 1.00 93.81 85 HIS A N 1
ATOM 688 C CA . HIS A 1 85 ? 1.690 9.242 2.771 1.00 93.81 85 HIS A CA 1
ATOM 689 C C . HIS A 1 85 ? 1.254 7.799 3.077 1.00 93.81 85 HIS A C 1
ATOM 691 O O . HIS A 1 85 ? 0.722 7.534 4.155 1.00 93.81 85 HIS A O 1
ATOM 697 N N . ALA A 1 86 ? 1.540 6.848 2.179 1.00 94.44 86 ALA A N 1
ATOM 698 C CA . ALA A 1 86 ? 1.212 5.435 2.374 1.00 94.44 86 ALA A CA 1
ATOM 699 C C . ALA A 1 86 ? 1.962 4.810 3.561 1.00 94.44 86 ALA A C 1
ATOM 701 O O . ALA A 1 86 ? 1.370 4.038 4.315 1.00 94.44 86 ALA A O 1
ATOM 702 N N . LEU A 1 87 ? 3.238 5.153 3.765 1.00 94.81 87 LEU A N 1
ATOM 703 C CA . LEU A 1 87 ? 4.027 4.672 4.903 1.00 94.81 87 LEU A CA 1
ATOM 704 C C . LEU A 1 87 ? 3.475 5.181 6.233 1.00 94.81 87 LEU A C 1
ATOM 706 O O . LEU A 1 87 ? 3.279 4.387 7.153 1.00 94.81 87 LEU A O 1
ATOM 710 N N . VAL A 1 88 ? 3.180 6.480 6.324 1.00 94.50 88 VAL A N 1
ATOM 711 C CA . VAL A 1 88 ? 2.586 7.077 7.528 1.00 94.50 88 VAL A CA 1
ATOM 712 C C . VAL A 1 88 ? 1.243 6.419 7.832 1.00 94.50 88 VAL A C 1
ATOM 714 O O . VAL A 1 88 ? 1.026 5.982 8.960 1.00 94.50 88 VAL A O 1
ATOM 717 N N . LEU A 1 89 ? 0.377 6.261 6.826 1.00 92.88 89 LEU A N 1
ATOM 718 C CA . LEU A 1 89 ? -0.895 5.555 6.992 1.00 92.88 89 LEU A CA 1
ATOM 719 C C . LEU A 1 89 ? -0.702 4.109 7.450 1.00 92.88 89 LEU A C 1
ATOM 721 O O . LEU A 1 89 ? -1.425 3.666 8.334 1.00 92.88 89 LEU A O 1
ATOM 725 N N . THR A 1 90 ? 0.274 3.385 6.897 1.00 92.88 90 THR A N 1
ATOM 726 C CA . THR A 1 90 ? 0.551 1.990 7.278 1.00 92.88 90 THR A CA 1
ATOM 727 C C . THR A 1 90 ? 0.981 1.890 8.740 1.00 92.88 90 THR A C 1
ATOM 729 O O . THR A 1 90 ? 0.452 1.065 9.481 1.00 92.88 90 THR A O 1
ATOM 732 N N . VAL A 1 91 ? 1.904 2.751 9.184 1.00 92.00 91 VAL A N 1
ATOM 733 C CA . VAL A 1 91 ? 2.386 2.771 10.575 1.00 92.00 91 VAL A CA 1
ATOM 734 C C . VAL A 1 91 ? 1.254 3.130 11.535 1.00 92.00 91 VAL A C 1
ATOM 736 O O . VAL A 1 91 ? 1.024 2.417 12.511 1.00 92.00 91 VAL A O 1
ATOM 739 N N . LEU A 1 92 ? 0.501 4.191 11.234 1.00 89.94 92 LEU A N 1
ATOM 740 C CA . LEU A 1 92 ? -0.641 4.596 12.054 1.00 89.94 92 LEU A CA 1
ATOM 741 C C . LEU A 1 92 ? -1.716 3.507 12.092 1.00 89.94 92 LEU A C 1
ATOM 743 O O . LEU A 1 92 ? -2.259 3.229 13.158 1.00 89.94 92 LEU A O 1
ATOM 747 N N . ALA A 1 93 ? -1.982 2.844 10.967 1.00 88.50 93 ALA A N 1
ATOM 748 C CA . ALA A 1 93 ? -2.980 1.788 10.900 1.00 88.50 93 ALA A CA 1
ATOM 749 C C . ALA A 1 93 ? -2.589 0.533 11.683 1.00 88.50 93 ALA A C 1
ATOM 751 O O . ALA A 1 93 ? -3.461 -0.087 12.279 1.00 88.50 93 ALA A O 1
ATOM 752 N N . LEU A 1 94 ? -1.303 0.179 11.729 1.00 88.00 94 LEU A N 1
ATOM 753 C CA . LEU A 1 94 ? -0.819 -0.963 12.513 1.00 88.00 94 LEU A CA 1
ATOM 754 C C . LEU A 1 94 ? -0.772 -0.684 14.022 1.00 88.00 94 LEU A C 1
ATOM 756 O O . LEU A 1 94 ? -0.932 -1.610 14.821 1.00 88.00 94 LEU A O 1
ATOM 760 N N . MET A 1 95 ? -0.525 0.570 14.411 1.00 85.81 95 MET A N 1
ATOM 761 C CA . MET A 1 95 ? -0.373 0.951 15.817 1.00 85.81 95 MET A CA 1
ATOM 762 C C . MET A 1 95 ? -1.690 1.377 16.470 1.00 85.81 95 MET A C 1
ATOM 764 O O . MET A 1 95 ? -1.935 1.006 17.616 1.00 85.81 95 MET A O 1
ATOM 768 N N . LEU A 1 96 ? -2.508 2.168 15.768 1.00 81.62 96 LEU A N 1
ATOM 769 C CA . LEU A 1 96 ? -3.653 2.890 16.339 1.00 81.62 96 LEU A CA 1
ATOM 770 C C . LEU A 1 96 ? -5.013 2.436 15.798 1.00 81.62 96 LEU A C 1
ATOM 772 O O . LEU A 1 96 ? -6.025 2.652 16.466 1.00 81.62 96 LEU A O 1
ATOM 776 N N . TYR A 1 97 ? -5.064 1.853 14.596 1.00 81.94 97 TYR A N 1
ATOM 777 C CA . TYR A 1 97 ? -6.317 1.418 13.976 1.00 81.94 97 TYR A CA 1
ATOM 778 C C . TYR A 1 97 ? -6.498 -0.100 14.037 1.00 81.94 97 TYR A C 1
ATOM 780 O O . TYR A 1 97 ? -5.580 -0.873 14.300 1.00 81.94 97 TYR A O 1
ATOM 788 N N . ASN A 1 98 ? -7.730 -0.535 13.773 1.00 82.81 98 ASN A N 1
ATOM 789 C CA . ASN A 1 98 ? -8.026 -1.945 13.582 1.00 82.81 98 ASN A CA 1
ATOM 790 C C . ASN A 1 98 ? -7.452 -2.436 12.250 1.00 82.81 98 ASN A C 1
ATOM 792 O O . ASN A 1 98 ? -7.663 -1.811 11.209 1.00 82.81 98 ASN A O 1
ATOM 796 N N . VAL A 1 99 ? -6.821 -3.612 12.278 1.00 83.44 99 VAL A N 1
ATOM 797 C CA . VAL A 1 99 ? -6.288 -4.287 11.082 1.00 83.44 99 VAL A CA 1
ATOM 798 C C . VAL A 1 99 ? -7.359 -4.538 10.010 1.00 83.44 99 VAL A C 1
ATOM 800 O O . VAL A 1 99 ? -7.055 -4.502 8.825 1.00 83.44 99 VAL A O 1
ATOM 803 N N . GLU A 1 100 ? -8.621 -4.704 10.416 1.00 84.06 100 GLU A N 1
ATOM 804 C CA . GLU A 1 100 ? -9.788 -4.845 9.526 1.00 84.06 100 GLU A CA 1
ATOM 805 C C . GLU A 1 100 ? -9.945 -3.658 8.567 1.00 84.06 100 GLU A C 1
ATOM 807 O O . GLU A 1 100 ? -10.359 -3.820 7.425 1.00 84.06 100 GLU A O 1
ATOM 812 N N . VAL A 1 101 ? -9.580 -2.458 9.019 1.00 85.19 101 VAL A N 1
ATOM 813 C CA . VAL A 1 101 ? -9.749 -1.216 8.259 1.00 85.19 101 VAL A CA 1
ATOM 814 C C . VAL A 1 101 ? -8.460 -0.826 7.518 1.00 85.19 101 VAL A C 1
ATOM 816 O O . VAL A 1 101 ? -8.478 0.051 6.652 1.00 85.19 101 VAL A O 1
ATOM 819 N N . LEU A 1 102 ? -7.337 -1.486 7.817 1.00 89.06 102 LEU A N 1
ATOM 820 C CA . LEU A 1 102 ? -6.017 -1.135 7.296 1.00 89.06 102 LEU A CA 1
ATOM 821 C C . LEU A 1 102 ? -5.951 -1.234 5.772 1.00 89.06 102 LEU A C 1
ATOM 823 O O . LEU A 1 102 ? -5.520 -0.285 5.116 1.00 89.06 102 LEU A O 1
ATOM 827 N N . THR A 1 103 ? -6.385 -2.360 5.201 1.00 88.50 103 THR A N 1
ATOM 828 C CA . THR A 1 103 ? -6.361 -2.569 3.745 1.00 88.50 103 THR A CA 1
ATOM 829 C C . THR A 1 103 ? -7.232 -1.539 3.048 1.00 88.50 103 THR A C 1
ATOM 831 O O . THR A 1 103 ? -6.779 -0.906 2.098 1.00 88.50 103 THR A O 1
ATOM 834 N N . ARG A 1 104 ? -8.441 -1.292 3.568 1.00 86.94 104 ARG A N 1
ATOM 835 C CA . ARG A 1 104 ? -9.346 -0.272 3.035 1.00 86.94 104 ARG A CA 1
ATOM 836 C C . ARG A 1 104 ? -8.676 1.095 2.992 1.00 86.94 104 ARG A C 1
ATOM 838 O O . ARG A 1 104 ? -8.621 1.682 1.920 1.00 86.94 104 ARG A O 1
ATOM 845 N N . ILE A 1 105 ? -8.141 1.570 4.118 1.00 89.50 105 ILE A N 1
ATOM 846 C CA . ILE A 1 105 ? -7.492 2.887 4.190 1.00 89.50 105 ILE A CA 1
ATOM 847 C C . ILE A 1 105 ? -6.327 2.973 3.202 1.00 89.50 105 ILE A C 1
ATOM 849 O O . ILE A 1 105 ? -6.180 3.987 2.527 1.00 89.50 105 ILE A O 1
ATOM 853 N N . LEU A 1 106 ? -5.505 1.928 3.081 1.00 90.69 106 LEU A N 1
ATOM 854 C CA . LEU A 1 106 ? -4.363 1.960 2.166 1.00 90.69 106 LEU A CA 1
ATOM 855 C C . LEU A 1 106 ? -4.785 2.041 0.698 1.00 90.69 106 LEU A C 1
ATOM 857 O O . LEU A 1 106 ? -4.237 2.864 -0.034 1.00 90.69 106 LEU A O 1
ATOM 861 N N . PHE A 1 107 ? -5.753 1.222 0.281 1.00 89.38 107 PHE A N 1
ATOM 862 C CA . PHE A 1 107 ? -6.230 1.206 -1.102 1.00 89.38 107 PHE A CA 1
ATOM 863 C C . PHE A 1 107 ? -7.098 2.428 -1.443 1.00 89.38 107 PHE A C 1
ATOM 865 O O . PHE A 1 107 ? -7.039 2.903 -2.570 1.00 89.38 107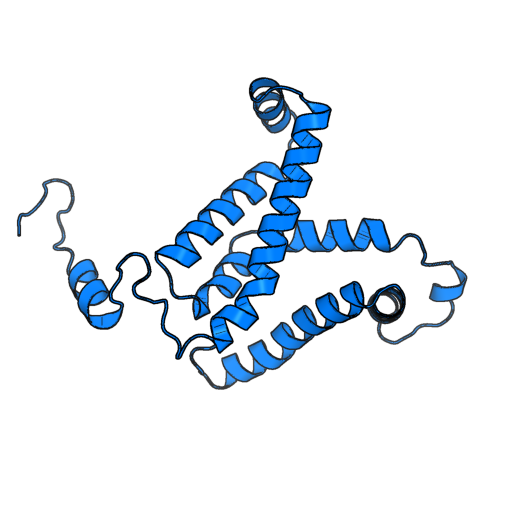 PHE A O 1
ATOM 872 N N . SER A 1 108 ? -7.872 2.979 -0.502 1.00 89.69 108 SER A N 1
ATOM 873 C CA . SER A 1 108 ? -8.732 4.141 -0.775 1.00 89.69 108 SER A CA 1
ATOM 874 C C . SER A 1 108 ? -8.002 5.477 -0.688 1.00 89.69 108 SER A C 1
ATOM 876 O O . SER A 1 108 ? -8.336 6.406 -1.418 1.00 89.69 108 SER A O 1
ATOM 878 N N . SER A 1 109 ? -7.043 5.605 0.233 1.00 90.25 109 SER A N 1
ATOM 879 C CA . SER A 1 109 ? -6.462 6.907 0.584 1.00 90.25 109 SER A CA 1
ATOM 880 C C . SER A 1 109 ? -5.160 7.212 -0.149 1.00 90.25 109 SER A C 1
ATOM 882 O O . SER A 1 109 ? -4.768 8.375 -0.207 1.00 90.25 109 SER A O 1
ATOM 884 N N . SER A 1 110 ? -4.476 6.206 -0.711 1.00 90.00 110 SER A N 1
ATOM 885 C CA . SER A 1 110 ? -3.217 6.421 -1.428 1.00 90.00 110 SER A CA 1
ATOM 886 C C . SER A 1 110 ? -3.181 5.724 -2.789 1.00 90.00 110 SER A C 1
ATOM 888 O O . SER A 1 110 ? -3.341 4.504 -2.860 1.00 90.00 110 SER A O 1
ATOM 890 N N . PRO A 1 111 ? -2.840 6.445 -3.877 1.00 92.00 111 PRO A N 1
ATOM 891 C CA . PRO A 1 111 ? -2.606 5.819 -5.175 1.00 92.00 111 PRO A CA 1
ATOM 892 C C . PRO A 1 111 ? -1.314 4.982 -5.198 1.00 92.00 111 PRO A C 1
ATOM 894 O O . PRO A 1 111 ? -1.078 4.244 -6.151 1.00 92.00 111 PRO A O 1
ATOM 897 N N . PHE A 1 112 ? -0.466 5.074 -4.163 1.00 93.19 112 PHE A N 1
ATOM 898 C CA . PHE A 1 112 ? 0.854 4.444 -4.130 1.00 93.19 112 PHE A CA 1
ATOM 899 C C . PHE A 1 112 ? 0.808 2.928 -4.341 1.00 93.19 112 PHE A C 1
ATOM 901 O O . PHE A 1 112 ? 1.600 2.399 -5.114 1.00 93.19 112 PHE A O 1
ATOM 908 N N . VAL A 1 113 ? -0.137 2.232 -3.702 1.00 93.00 113 VAL A N 1
ATOM 909 C CA . VAL A 1 113 ? -0.264 0.770 -3.819 1.00 93.00 113 VAL A CA 1
ATOM 910 C C . VAL A 1 113 ? -0.508 0.367 -5.274 1.00 93.00 113 VAL A C 1
ATOM 912 O O . VAL A 1 113 ? 0.162 -0.526 -5.791 1.00 93.00 113 VAL A O 1
ATOM 915 N N . TYR A 1 114 ? -1.407 1.075 -5.962 1.00 92.00 114 TYR A N 1
ATOM 916 C CA . TYR A 1 114 ? -1.701 0.837 -7.374 1.00 92.00 114 TYR A CA 1
ATOM 917 C C . TYR A 1 114 ? -0.512 1.159 -8.273 1.00 92.00 114 TYR A C 1
ATOM 919 O O . TYR A 1 114 ? -0.220 0.388 -9.181 1.00 92.00 114 TYR A O 1
ATOM 927 N N . LEU A 1 115 ? 0.206 2.253 -8.003 1.00 92.81 115 LEU A N 1
ATOM 928 C CA . LEU A 1 115 ? 1.397 2.625 -8.769 1.00 92.81 115 LEU A CA 1
ATOM 929 C C . LEU A 1 115 ? 2.502 1.573 -8.643 1.00 92.81 115 LEU A C 1
ATOM 931 O O . LEU A 1 115 ? 3.108 1.207 -9.647 1.00 92.81 115 LEU A O 1
ATOM 935 N N . VAL A 1 116 ? 2.731 1.040 -7.441 1.00 93.00 116 VAL A N 1
ATOM 936 C CA . VAL A 1 116 ? 3.715 -0.028 -7.213 1.00 93.00 116 VAL A CA 1
ATOM 937 C C . VAL A 1 116 ? 3.316 -1.301 -7.957 1.00 93.00 116 VAL A C 1
ATOM 939 O O . VAL A 1 116 ? 4.157 -1.901 -8.626 1.00 93.00 116 VAL A O 1
ATOM 942 N N . ILE A 1 117 ? 2.041 -1.700 -7.886 1.00 90.81 117 ILE A N 1
ATOM 943 C CA . ILE A 1 117 ? 1.531 -2.867 -8.620 1.00 90.81 117 ILE A CA 1
ATOM 944 C C . ILE A 1 117 ? 1.686 -2.651 -10.129 1.00 90.81 117 ILE A C 1
ATOM 946 O O . ILE A 1 117 ? 2.242 -3.511 -10.805 1.00 90.81 117 ILE A O 1
ATOM 950 N N . ALA A 1 118 ? 1.267 -1.499 -10.651 1.00 89.31 118 ALA A N 1
ATOM 951 C CA . ALA A 1 118 ? 1.353 -1.180 -12.072 1.00 89.31 118 ALA A CA 1
ATOM 952 C C . ALA A 1 118 ? 2.803 -1.198 -12.572 1.00 89.31 118 ALA A C 1
ATOM 954 O O . ALA A 1 118 ? 3.093 -1.851 -13.567 1.00 89.31 118 ALA A O 1
ATOM 955 N N . GLN A 1 119 ? 3.736 -0.569 -11.851 1.00 88.81 119 GLN A N 1
ATOM 956 C CA . GLN A 1 119 ? 5.165 -0.594 -12.188 1.00 88.81 119 GLN A CA 1
ATOM 957 C C . GLN A 1 119 ? 5.763 -2.002 -12.115 1.00 88.81 119 GLN A C 1
ATOM 959 O O . GLN A 1 119 ? 6.627 -2.363 -12.916 1.00 88.81 119 GLN A O 1
ATOM 964 N N . TYR A 1 120 ? 5.332 -2.801 -11.138 1.00 87.69 120 TYR A N 1
ATOM 965 C CA . TYR A 1 120 ? 5.756 -4.189 -11.012 1.00 87.69 120 TYR A CA 1
ATOM 966 C C . TYR A 1 120 ? 5.260 -5.037 -12.188 1.00 87.69 120 TYR A C 1
ATOM 968 O O . TYR A 1 120 ? 6.028 -5.836 -12.724 1.00 87.69 120 TYR A O 1
ATOM 976 N N . MET A 1 121 ? 4.008 -4.844 -12.607 1.00 84.06 121 MET A N 1
ATOM 977 C CA . MET A 1 121 ? 3.425 -5.520 -13.765 1.00 84.06 121 MET A CA 1
ATOM 978 C C . MET A 1 121 ? 4.097 -5.072 -15.063 1.00 84.06 121 MET A C 1
ATOM 980 O O . MET A 1 121 ? 4.546 -5.922 -15.825 1.00 84.06 121 MET A O 1
ATOM 984 N N . ASP A 1 122 ? 4.246 -3.767 -15.284 1.00 84.94 122 ASP A N 1
ATOM 985 C CA . ASP A 1 122 ? 4.850 -3.176 -16.485 1.00 84.94 122 ASP A CA 1
ATOM 986 C C . ASP A 1 122 ? 6.246 -3.752 -16.770 1.00 84.94 122 ASP A C 1
ATOM 988 O O . ASP A 1 122 ? 6.494 -4.325 -17.829 1.00 84.94 122 ASP A O 1
ATOM 992 N N . ARG A 1 123 ? 7.123 -3.777 -15.760 1.00 81.50 123 ARG A N 1
ATOM 993 C CA . ARG A 1 123 ? 8.478 -4.351 -15.881 1.00 81.50 123 ARG A CA 1
ATOM 994 C C . ARG A 1 123 ? 8.519 -5.841 -16.209 1.00 81.50 123 ARG A C 1
ATOM 996 O O . ARG A 1 123 ? 9.561 -6.342 -16.624 1.00 81.50 123 ARG A O 1
ATOM 1003 N N . ARG A 1 124 ? 7.437 -6.571 -15.942 1.00 75.44 124 ARG A N 1
ATOM 1004 C CA . ARG A 1 124 ? 7.343 -8.032 -16.096 1.00 75.44 124 ARG A CA 1
ATOM 1005 C C . ARG A 1 124 ? 6.494 -8.449 -17.297 1.00 75.44 124 ARG A C 1
ATOM 1007 O O . ARG A 1 124 ? 6.527 -9.615 -17.674 1.00 75.44 124 ARG A O 1
ATOM 1014 N N . THR A 1 125 ? 5.818 -7.493 -17.934 1.00 68.81 125 THR A N 1
ATOM 1015 C CA . THR A 1 125 ? 4.983 -7.694 -19.125 1.00 68.81 125 THR A CA 1
ATOM 1016 C C . THR A 1 125 ? 5.712 -7.616 -20.489 1.00 68.81 125 THR A C 1
ATOM 1018 O O . THR A 1 125 ? 5.065 -7.963 -21.473 1.00 68.81 125 THR A O 1
ATOM 1021 N N . PRO A 1 126 ? 7.021 -7.290 -20.658 1.00 59.91 126 PRO A N 1
ATOM 1022 C CA . PRO A 1 126 ? 7.611 -7.175 -22.003 1.00 59.91 126 PRO A CA 1
ATOM 1023 C C . PRO A 1 126 ? 7.788 -8.514 -22.757 1.00 59.91 126 PRO A C 1
ATOM 1025 O O . PRO A 1 126 ? 8.461 -8.546 -23.780 1.00 59.91 126 PRO A O 1
ATOM 1028 N N . LEU A 1 127 ? 7.189 -9.615 -22.285 1.00 57.12 127 LEU A N 1
ATOM 1029 C CA . LEU A 1 127 ? 7.122 -10.899 -22.994 1.00 57.12 127 LEU A CA 1
ATOM 1030 C C . LEU A 1 127 ? 5.820 -11.109 -23.794 1.00 57.12 127 LEU A C 1
ATOM 1032 O O . LEU A 1 127 ? 5.644 -12.189 -24.345 1.00 57.12 127 LEU A O 1
ATOM 1036 N N . VAL A 1 128 ? 4.907 -10.130 -23.872 1.00 63.22 128 VAL A N 1
ATOM 1037 C CA . VAL A 1 128 ? 3.712 -10.258 -24.730 1.00 63.22 128 VAL A CA 1
ATOM 1038 C C . VAL A 1 128 ? 4.121 -10.049 -26.187 1.00 63.22 128 VAL A C 1
ATOM 1040 O O . VAL A 1 128 ? 4.410 -8.929 -26.610 1.00 63.22 128 VAL A O 1
ATOM 1043 N N . THR A 1 129 ? 4.172 -11.138 -26.947 1.00 63.03 129 THR A N 1
ATOM 1044 C CA . THR A 1 129 ? 4.461 -11.105 -28.383 1.00 63.03 129 THR A CA 1
ATOM 1045 C C . THR A 1 129 ? 3.204 -10.731 -29.175 1.00 63.03 129 THR A C 1
ATOM 1047 O O . THR A 1 129 ? 2.084 -10.889 -28.691 1.00 63.03 129 THR A O 1
ATOM 1050 N N . LEU A 1 130 ? 3.360 -10.214 -30.401 1.00 67.25 130 LEU A N 1
ATOM 1051 C CA . LEU A 1 130 ? 2.219 -9.908 -31.285 1.00 67.25 130 LEU A CA 1
ATOM 1052 C C . LEU A 1 130 ? 1.334 -11.144 -31.534 1.00 67.25 130 LEU A C 1
ATOM 1054 O O . LEU A 1 130 ? 0.121 -11.005 -31.688 1.00 67.25 130 LEU A O 1
ATOM 1058 N N . ASP A 1 131 ? 1.930 -12.336 -31.494 1.00 67.31 131 ASP A N 1
ATOM 1059 C CA . ASP A 1 131 ? 1.246 -13.621 -31.649 1.00 67.31 131 ASP A CA 1
ATOM 1060 C C . ASP A 1 131 ? 0.287 -13.916 -30.475 1.00 67.31 131 ASP A C 1
ATOM 1062 O O . ASP A 1 131 ? -0.788 -14.481 -30.677 1.00 67.31 131 ASP A O 1
ATOM 1066 N N . ASP A 1 132 ? 0.602 -13.446 -29.260 1.00 64.00 132 ASP A N 1
ATOM 1067 C CA . ASP A 1 132 ? -0.255 -13.597 -28.071 1.00 64.00 132 ASP A CA 1
ATOM 1068 C C . ASP A 1 132 ? -1.514 -12.709 -28.114 1.00 64.00 132 ASP A C 1
ATOM 1070 O O . ASP A 1 132 ? -2.468 -12.946 -27.371 1.00 64.00 132 ASP A O 1
ATOM 1074 N N . VAL A 1 133 ? -1.526 -11.674 -28.966 1.00 65.94 133 VAL A N 1
ATOM 1075 C CA . VAL A 1 133 ? -2.655 -10.739 -29.144 1.00 65.94 133 VAL A CA 1
ATOM 1076 C C . VAL A 1 133 ? -3.594 -11.196 -30.269 1.00 65.94 133 VAL A C 1
ATOM 1078 O O . VAL A 1 133 ? -4.749 -10.773 -30.318 1.00 65.94 133 VAL A O 1
ATOM 1081 N N . GLN A 1 134 ? -3.134 -12.083 -31.161 1.00 70.31 134 GLN A N 1
ATOM 1082 C CA . GLN A 1 134 ? -3.927 -12.567 -32.299 1.00 70.31 134 GLN A CA 1
ATOM 1083 C C . GLN 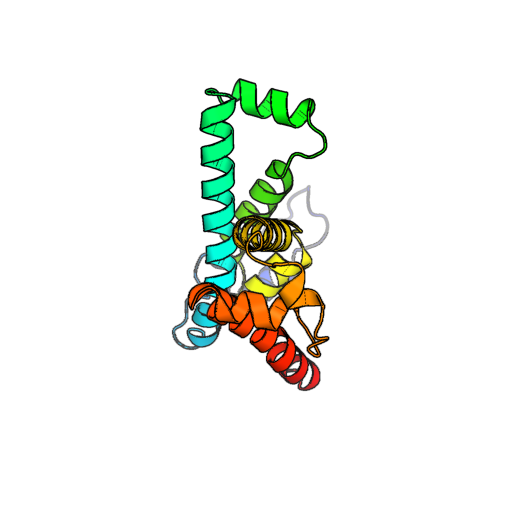A 1 134 ? -5.129 -13.426 -31.885 1.00 70.31 134 GLN A C 1
ATOM 1085 O O . GLN A 1 134 ? -6.126 -13.464 -32.607 1.00 70.31 134 GLN A O 1
ATOM 1090 N N . TYR A 1 135 ? -5.073 -14.076 -30.720 1.00 66.12 135 TYR A N 1
ATOM 1091 C CA . TYR A 1 135 ? -6.188 -14.849 -30.179 1.00 66.12 135 TYR A CA 1
ATOM 1092 C C . TYR A 1 135 ? -6.820 -14.094 -29.006 1.00 66.12 135 TYR A C 1
ATOM 1094 O O . TYR A 1 135 ? -6.198 -13.990 -27.947 1.00 66.12 135 TYR A O 1
ATOM 1102 N N . PRO A 1 136 ? -8.056 -13.579 -29.140 1.00 59.84 136 PRO A N 1
ATOM 1103 C CA . PRO A 1 136 ? -8.709 -12.868 -28.054 1.00 59.84 136 PRO A CA 1
ATOM 1104 C C . PRO A 1 136 ? -9.139 -13.872 -26.980 1.00 59.84 136 PRO A C 1
ATOM 1106 O O . PRO A 1 136 ? -10.224 -14.451 -27.030 1.00 59.84 136 PRO A O 1
ATOM 1109 N N . THR A 1 137 ? -8.291 -14.095 -25.979 1.00 68.12 137 THR A N 1
ATOM 1110 C CA . THR A 1 137 ? -8.765 -14.643 -24.708 1.00 68.12 137 THR A CA 1
ATOM 1111 C C . THR A 1 137 ? -9.640 -13.598 -24.018 1.00 68.12 137 THR A C 1
ATOM 1113 O O . THR A 1 137 ? -9.480 -12.398 -24.224 1.00 68.12 137 THR A O 1
ATOM 1116 N N . PHE A 1 138 ? -10.587 -14.041 -23.187 1.00 68.50 138 PHE A N 1
ATOM 1117 C CA . PHE A 1 138 ? -11.539 -13.150 -22.509 1.00 68.50 138 PHE A CA 1
ATOM 1118 C C . PHE A 1 138 ? -10.838 -12.031 -21.709 1.00 68.50 138 PHE A C 1
ATOM 1120 O O . PHE A 1 138 ? -11.384 -10.940 -21.586 1.00 68.50 138 PHE A O 1
ATOM 1127 N N . LEU A 1 139 ? -9.612 -12.283 -21.216 1.00 73.81 139 LEU A N 1
ATOM 1128 C CA . LEU A 1 139 ? -8.740 -11.308 -20.553 1.00 73.81 139 LEU A CA 1
ATOM 1129 C C . LEU A 1 139 ? -7.241 -11.618 -20.819 1.00 73.81 139 LEU A C 1
ATOM 1131 O O . LEU A 1 139 ? -6.591 -12.250 -19.977 1.00 73.81 139 LEU A O 1
ATOM 1135 N N . PRO A 1 140 ? -6.663 -11.168 -21.950 1.00 68.62 140 PRO A N 1
ATOM 1136 C CA . PRO A 1 140 ? -5.333 -11.597 -22.408 1.00 68.62 140 PRO A CA 1
ATOM 1137 C C . PRO A 1 140 ? -4.211 -11.183 -21.460 1.00 68.62 140 PRO A C 1
ATOM 1139 O O . PRO A 1 140 ? -3.271 -11.940 -21.215 1.00 68.62 140 PRO A O 1
ATOM 1142 N N . PHE A 1 141 ? -4.357 -10.015 -20.839 1.00 70.62 141 PHE A N 1
ATOM 1143 C CA . PHE A 1 141 ? -3.424 -9.530 -19.834 1.00 70.62 141 PHE A CA 1
ATOM 1144 C C . PHE A 1 141 ? -3.337 -10.470 -18.625 1.00 70.62 141 PHE A C 1
ATOM 1146 O O . PHE A 1 141 ? -2.243 -10.862 -18.229 1.00 70.62 141 PHE A O 1
ATOM 1153 N N . PHE A 1 142 ? -4.473 -10.899 -18.066 1.00 72.50 142 PHE A N 1
ATOM 1154 C CA . PHE A 1 142 ? -4.477 -11.765 -16.885 1.00 72.50 142 PHE A CA 1
ATOM 1155 C C . PHE A 1 142 ? -4.004 -13.181 -17.199 1.00 72.50 142 PHE A C 1
ATOM 1157 O O . PHE A 1 142 ? -3.265 -13.762 -16.402 1.00 72.50 142 PHE A O 1
ATOM 1164 N N . THR A 1 143 ? -4.370 -13.727 -18.362 1.00 71.12 143 THR A N 1
ATOM 1165 C CA . THR A 1 143 ? -3.920 -15.065 -18.766 1.00 71.12 143 THR A CA 1
ATOM 1166 C C . THR A 1 143 ? -2.411 -15.113 -18.978 1.00 71.12 143 THR A C 1
ATOM 1168 O O . THR A 1 143 ? -1.761 -16.042 -18.500 1.00 71.12 143 THR A O 1
ATOM 1171 N N . ASN A 1 144 ? -1.838 -14.096 -19.627 1.00 71.38 144 ASN A N 1
ATOM 1172 C CA . ASN A 1 144 ? -0.400 -14.041 -19.897 1.00 71.38 144 ASN A CA 1
ATOM 1173 C C . ASN A 1 144 ? 0.397 -13.715 -18.629 1.00 71.38 144 ASN A C 1
ATOM 1175 O O . ASN A 1 144 ? 1.388 -14.380 -18.325 1.00 71.38 144 ASN A O 1
ATOM 1179 N N . PHE A 1 145 ? -0.088 -12.769 -17.821 1.00 73.88 145 PHE A N 1
ATOM 1180 C CA . PHE A 1 145 ? 0.536 -12.416 -16.548 1.00 73.88 145 PHE A CA 1
ATOM 1181 C C . PHE A 1 145 ? 0.544 -13.594 -15.562 1.00 73.88 145 PHE A C 1
ATOM 1183 O O . PHE A 1 145 ? 1.564 -13.859 -14.925 1.00 73.88 145 PHE A O 1
ATOM 1190 N N . SER A 1 146 ? -0.551 -14.361 -15.481 1.00 74.44 146 SER A N 1
ATOM 1191 C CA . SER A 1 146 ? -0.641 -15.531 -14.596 1.00 74.44 146 SER A CA 1
ATOM 1192 C C . SER A 1 146 ? 0.259 -16.691 -15.028 1.00 74.44 146 SER A C 1
ATOM 1194 O O . SER A 1 146 ? 0.649 -17.489 -14.177 1.00 74.44 146 SER A O 1
ATOM 1196 N N . ARG A 1 147 ? 0.573 -16.823 -16.323 1.00 72.56 147 ARG A N 1
ATOM 1197 C CA . ARG A 1 147 ? 1.420 -17.909 -16.848 1.00 72.56 147 ARG A CA 1
ATOM 1198 C C . ARG A 1 147 ? 2.915 -17.653 -16.672 1.00 72.56 147 ARG A C 1
ATOM 1200 O O . ARG A 1 147 ? 3.683 -18.606 -16.648 1.00 72.56 147 ARG A O 1
ATOM 1207 N N . SER A 1 148 ? 3.317 -16.391 -16.531 1.00 72.00 148 SER A N 1
ATOM 1208 C CA . SER A 1 148 ? 4.728 -15.997 -16.466 1.00 72.00 148 SER A CA 1
ATOM 1209 C C . SER A 1 148 ? 5.427 -16.469 -15.182 1.00 72.00 148 SER A C 1
ATOM 1211 O O . SER A 1 148 ? 6.509 -17.050 -15.234 1.00 72.00 148 SER A O 1
ATOM 1213 N N . HIS A 1 149 ? 4.813 -16.260 -14.011 1.00 80.00 149 HIS A N 1
ATOM 1214 C CA . HIS A 1 149 ? 5.419 -16.640 -12.732 1.00 80.00 149 HIS A CA 1
ATOM 1215 C C . HIS A 1 149 ? 4.368 -16.888 -11.645 1.00 80.00 149 HIS A C 1
ATOM 1217 O O . HIS A 1 149 ? 3.365 -16.180 -11.560 1.00 80.00 149 HIS A O 1
ATOM 1223 N N . TRP A 1 150 ? 4.639 -17.824 -10.731 1.00 81.38 150 TRP A N 1
ATOM 1224 C CA . TRP A 1 150 ? 3.724 -18.171 -9.632 1.00 81.38 150 TRP A CA 1
ATOM 1225 C C . TRP A 1 150 ? 3.403 -16.983 -8.712 1.00 81.38 150 TRP A C 1
ATOM 1227 O O . TRP A 1 150 ? 2.289 -16.863 -8.212 1.00 81.38 150 TRP A O 1
ATOM 1237 N N . VAL A 1 151 ? 4.347 -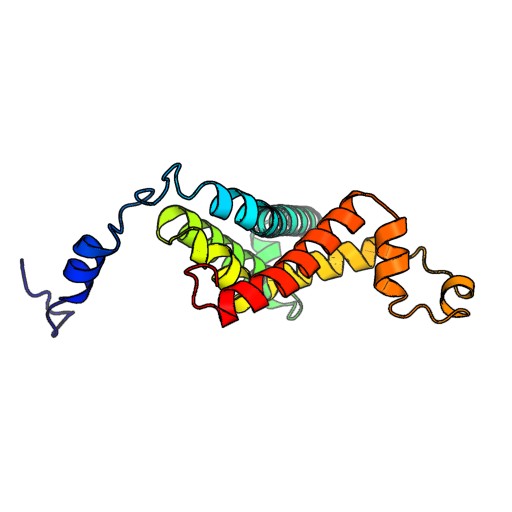16.054 -8.535 1.00 84.69 151 VAL A N 1
ATOM 1238 C CA . VAL A 1 151 ? 4.124 -14.820 -7.753 1.00 84.69 151 VAL A CA 1
ATOM 1239 C C . VAL A 1 151 ? 3.100 -13.897 -8.426 1.00 84.69 151 VAL A C 1
ATOM 1241 O O . VAL A 1 151 ? 2.303 -13.266 -7.738 1.00 84.69 151 VAL A O 1
ATOM 1244 N N . HIS A 1 152 ? 3.079 -13.836 -9.761 1.00 84.00 152 HIS A N 1
ATOM 1245 C CA . HIS A 1 152 ? 2.101 -13.051 -10.521 1.00 84.00 152 HIS A CA 1
ATOM 1246 C C . HIS A 1 152 ? 0.698 -13.643 -10.393 1.00 84.00 152 HIS A C 1
ATOM 1248 O O . HIS A 1 152 ? -0.258 -12.909 -10.142 1.00 84.00 152 HIS A O 1
ATOM 1254 N N . ALA A 1 153 ? 0.595 -14.973 -10.469 1.00 85.12 153 ALA A N 1
ATOM 1255 C CA . ALA A 1 153 ? -0.646 -15.693 -10.211 1.00 85.12 153 ALA A CA 1
ATOM 1256 C C . ALA A 1 153 ? -1.152 -15.464 -8.775 1.00 85.12 153 ALA A C 1
ATOM 1258 O O . ALA A 1 153 ? -2.339 -15.223 -8.577 1.00 85.12 153 ALA A O 1
ATOM 1259 N N . LEU A 1 154 ? -0.259 -15.464 -7.778 1.00 88.50 154 LEU A N 1
ATOM 1260 C CA . LEU A 1 154 ? -0.617 -15.209 -6.380 1.00 88.50 154 LEU A CA 1
ATOM 1261 C C . LEU A 1 154 ? -1.088 -13.767 -6.152 1.00 88.50 154 LEU A C 1
ATOM 1263 O O . LEU A 1 154 ? -2.101 -13.559 -5.488 1.00 88.50 154 LEU A O 1
ATOM 1267 N N . LEU A 1 155 ? -0.405 -12.777 -6.734 1.00 88.75 155 LEU A N 1
ATOM 1268 C CA . LEU A 1 155 ? -0.833 -11.374 -6.693 1.00 88.75 155 LEU A CA 1
ATOM 1269 C C . LEU A 1 155 ? -2.217 -11.198 -7.331 1.00 88.75 155 LEU A C 1
ATOM 1271 O O . LEU A 1 155 ? -3.083 -10.540 -6.759 1.00 88.75 155 LEU A O 1
ATOM 1275 N N . LEU A 1 156 ? -2.436 -11.811 -8.496 1.00 87.75 156 LEU A N 1
ATOM 1276 C CA . LEU A 1 156 ? -3.721 -11.763 -9.184 1.00 87.75 156 LEU A CA 1
ATOM 1277 C C . LEU A 1 156 ? -4.826 -12.445 -8.367 1.00 87.75 156 LEU A C 1
ATOM 1279 O O . LEU A 1 156 ? -5.912 -11.889 -8.224 1.00 87.75 156 LEU A O 1
ATOM 1283 N N . CYS A 1 157 ? -4.533 -13.611 -7.790 1.00 89.56 157 CYS A N 1
ATOM 1284 C CA . CYS A 1 157 ? -5.441 -14.334 -6.904 1.00 89.56 157 CYS A CA 1
ATOM 1285 C C . CYS A 1 157 ? -5.817 -13.489 -5.681 1.00 89.56 157 CYS A C 1
ATOM 1287 O O . CYS A 1 157 ? -6.991 -13.403 -5.337 1.00 89.56 157 CYS A O 1
ATOM 1289 N N . TYR A 1 158 ? -4.850 -12.796 -5.074 1.00 90.19 158 TYR A N 1
ATOM 1290 C CA . TYR A 1 158 ? -5.106 -11.876 -3.968 1.00 90.19 158 TYR A CA 1
ATOM 1291 C C . TYR A 1 158 ? -6.038 -10.725 -4.378 1.00 90.19 158 TYR A C 1
ATOM 1293 O O . TYR A 1 158 ? -7.020 -10.466 -3.687 1.00 90.19 158 TYR A O 1
ATOM 1301 N N . LEU A 1 159 ? -5.779 -10.065 -5.512 1.00 89.06 159 LEU A N 1
ATOM 1302 C CA . LEU A 1 159 ? -6.595 -8.937 -5.981 1.00 89.06 159 LEU A CA 1
ATOM 1303 C C . LEU A 1 159 ? -8.019 -9.366 -6.368 1.00 89.06 159 LEU A C 1
ATOM 1305 O O . LEU A 1 159 ? -8.985 -8.733 -5.945 1.00 89.06 159 LEU A O 1
ATOM 1309 N N . LEU A 1 160 ? -8.161 -10.452 -7.134 1.00 88.88 160 LEU A N 1
ATOM 1310 C CA . LEU A 1 160 ? -9.467 -10.989 -7.535 1.00 88.88 160 LEU A CA 1
ATOM 1311 C C . LEU A 1 160 ? -10.229 -11.579 -6.347 1.00 88.88 160 LEU A C 1
ATOM 1313 O O . LEU A 1 160 ? -11.442 -11.408 -6.246 1.00 88.88 160 LEU A O 1
ATOM 1317 N N . GLY A 1 161 ? -9.518 -12.235 -5.431 1.00 88.69 161 GLY A N 1
ATOM 1318 C CA . GLY A 1 161 ? -10.070 -12.735 -4.181 1.00 88.69 161 GLY A CA 1
ATOM 1319 C C . GLY A 1 161 ? -10.612 -11.596 -3.328 1.00 88.69 161 GLY A C 1
ATOM 1320 O O . GLY A 1 161 ? -11.755 -11.666 -2.890 1.00 88.69 161 GLY A O 1
ATOM 1321 N N . TYR A 1 162 ? -9.850 -10.513 -3.157 1.00 85.50 162 TYR A N 1
ATOM 1322 C CA . TYR A 1 162 ? -10.308 -9.334 -2.420 1.00 85.50 162 TYR A CA 1
ATOM 1323 C C . TYR A 1 162 ? -11.491 -8.646 -3.107 1.00 85.50 162 TYR A C 1
ATOM 1325 O O . TYR A 1 162 ? -12.414 -8.214 -2.426 1.00 85.50 162 TYR A O 1
ATOM 1333 N N . PHE A 1 163 ? -11.504 -8.584 -4.441 1.00 86.69 163 PHE A N 1
ATOM 1334 C CA . PHE A 1 163 ? -12.648 -8.076 -5.196 1.00 86.69 163 PHE A CA 1
ATOM 1335 C C . PHE A 1 163 ? -13.902 -8.918 -4.932 1.00 86.69 163 PHE A C 1
ATOM 1337 O O . PHE A 1 163 ? -14.892 -8.401 -4.429 1.00 86.69 163 PHE A O 1
ATOM 1344 N N . TYR A 1 164 ? -13.849 -10.224 -5.191 1.00 88.31 164 TYR A N 1
ATOM 1345 C CA . TYR A 1 164 ? -15.016 -11.096 -5.070 1.00 88.31 164 TYR A CA 1
ATOM 1346 C C . TYR A 1 164 ? -15.483 -11.259 -3.616 1.00 88.31 164 TYR A C 1
ATOM 1348 O O . TYR A 1 164 ? -16.643 -11.002 -3.294 1.00 88.31 164 TYR A O 1
ATOM 1356 N N . ILE A 1 165 ? -14.573 -11.650 -2.720 1.00 86.56 165 ILE A N 1
ATOM 1357 C CA . ILE A 1 165 ? -14.879 -11.875 -1.302 1.00 86.56 165 ILE A CA 1
ATOM 1358 C C . ILE A 1 165 ? -15.250 -10.552 -0.633 1.00 86.56 165 ILE A C 1
ATOM 1360 O O . ILE A 1 165 ? -16.229 -10.506 0.105 1.00 86.56 165 ILE A O 1
ATOM 1364 N N . GLY A 1 166 ? -14.523 -9.469 -0.917 1.00 80.38 166 GLY A N 1
ATOM 1365 C CA . GLY A 1 166 ? -14.832 -8.147 -0.378 1.00 80.38 166 GLY A CA 1
ATOM 1366 C C . GLY A 1 166 ? -16.229 -7.679 -0.774 1.00 80.38 166 GLY A C 1
ATOM 1367 O O . GLY A 1 166 ? -16.984 -7.247 0.090 1.00 80.38 166 GLY A O 1
ATOM 1368 N N . THR A 1 167 ? -16.632 -7.839 -2.040 1.00 84.06 167 THR A N 1
ATOM 1369 C CA . THR A 1 167 ? -17.995 -7.490 -2.473 1.00 84.06 167 THR A CA 1
ATOM 1370 C C . THR A 1 167 ? -19.062 -8.329 -1.763 1.00 84.06 167 THR A C 1
ATOM 1372 O O . THR A 1 167 ? -20.066 -7.777 -1.313 1.00 84.06 167 THR A O 1
ATOM 1375 N N . LEU A 1 168 ? -18.847 -9.639 -1.603 1.00 85.94 168 LEU A N 1
ATOM 1376 C CA . LEU A 1 168 ? -19.793 -10.514 -0.897 1.00 85.94 168 LEU A CA 1
ATOM 1377 C C . LEU A 1 168 ? -19.916 -10.180 0.594 1.00 85.94 168 LEU A C 1
ATOM 1379 O O . LEU A 1 168 ? -21.019 -10.174 1.140 1.00 85.94 168 LEU A O 1
ATOM 1383 N N . LEU A 1 169 ? -18.795 -9.917 1.267 1.00 83.31 169 LEU A N 1
ATOM 1384 C CA . LEU A 1 169 ? -18.783 -9.580 2.691 1.00 83.31 169 LEU A CA 1
ATOM 1385 C C . LEU A 1 169 ? -19.394 -8.198 2.944 1.00 83.31 169 LEU A C 1
ATOM 1387 O O . LEU A 1 169 ? -20.144 -8.041 3.909 1.00 83.31 169 LEU A O 1
ATOM 1391 N N . HIS A 1 170 ? -19.156 -7.244 2.039 1.00 79.81 170 HIS A N 1
ATOM 1392 C CA . HIS A 1 170 ? -19.774 -5.922 2.073 1.00 79.81 170 HIS A CA 1
ATOM 1393 C C . HIS A 1 170 ? -21.297 -5.986 1.940 1.00 79.81 170 HIS A C 1
ATOM 1395 O O . HIS A 1 170 ? -22.013 -5.396 2.746 1.00 79.81 170 HIS A O 1
ATOM 1401 N N . ALA A 1 171 ? -21.805 -6.756 0.972 1.00 84.88 171 ALA A N 1
ATOM 1402 C CA . ALA A 1 171 ? -23.245 -6.935 0.773 1.00 84.88 171 ALA A CA 1
ATOM 1403 C C . ALA A 1 171 ? -23.943 -7.570 1.993 1.00 84.88 171 ALA A C 1
ATOM 1405 O O . ALA A 1 171 ? -25.118 -7.308 2.242 1.00 84.88 171 ALA A O 1
ATOM 1406 N N . ASN A 1 172 ? -23.210 -8.372 2.772 1.00 84.62 172 ASN A N 1
ATOM 1407 C CA . ASN A 1 172 ? -23.706 -9.057 3.964 1.00 84.62 172 ASN A CA 1
ATOM 1408 C C . ASN A 1 172 ? -23.499 -8.277 5.276 1.00 84.62 172 ASN A C 1
ATOM 1410 O O . ASN A 1 172 ? -23.727 -8.843 6.344 1.00 84.62 172 ASN A O 1
ATOM 1414 N N . TRP A 1 173 ? -23.066 -7.008 5.224 1.00 76.94 173 TRP A N 1
ATOM 1415 C CA . TRP A 1 173 ? -22.817 -6.161 6.405 1.00 76.94 173 TRP A CA 1
ATOM 1416 C C . TRP A 1 173 ? -21.872 -6.776 7.446 1.00 76.94 173 TRP A C 1
ATOM 1418 O O . TRP A 1 173 ? -21.907 -6.426 8.628 1.00 76.94 173 TRP A O 1
ATOM 1428 N N . LEU A 1 174 ? -21.016 -7.708 7.028 1.00 74.75 174 LEU A N 1
ATOM 1429 C CA . LEU A 1 174 ? -20.006 -8.262 7.916 1.00 74.75 174 LEU A CA 1
ATOM 1430 C C . LEU A 1 174 ? -18.961 -7.175 8.208 1.00 74.75 174 LEU A C 1
ATOM 1432 O O . LEU A 1 174 ? -18.753 -6.301 7.362 1.00 74.75 174 LEU A O 1
ATOM 1436 N N . PRO A 1 175 ? -18.265 -7.220 9.365 1.00 61.06 175 PRO A N 1
ATOM 1437 C CA . PRO A 1 175 ? -17.226 -6.248 9.751 1.00 61.06 175 PRO A CA 1
ATOM 1438 C C . PRO A 1 175 ? -15.951 -6.370 8.897 1.00 61.06 175 PRO A C 1
ATOM 1440 O O . PRO A 1 175 ? -14.833 -6.127 9.334 1.00 61.06 175 PRO A O 1
ATOM 1443 N N . PHE A 1 176 ? -16.126 -6.807 7.662 1.00 57.78 176 PHE A N 1
ATOM 1444 C CA . PHE A 1 176 ? -15.113 -7.228 6.739 1.00 57.78 176 PHE A CA 1
ATOM 1445 C C . PHE A 1 176 ? -15.346 -6.505 5.413 1.00 57.78 176 PHE A C 1
ATOM 1447 O O . PHE A 1 176 ? -15.560 -7.116 4.374 1.00 57.78 176 PHE A O 1
ATOM 1454 N N . THR A 1 177 ? -15.414 -5.176 5.503 1.00 48.50 177 THR A N 1
ATOM 1455 C CA . THR A 1 177 ? -15.090 -4.181 4.468 1.00 48.50 177 THR A CA 1
ATOM 1456 C C . THR A 1 177 ? -15.129 -2.787 5.059 1.00 48.50 177 THR A C 1
ATOM 1458 O O . THR A 1 177 ? -15.969 -2.471 5.931 1.00 48.50 177 THR A O 1
#

InterPro domains:
  IPR007315 GPI mannosyltransferase 2 [PF04188] (9-177)
  IPR007315 GPI mannosyltransferase 2 [PTHR12468] (9-177)

Radius of gyration: 21.0 Å; chains: 1; bounding box: 47×45×66 Å